Protein AF-A0A5E4E552-F1 (afdb_monomer)

Solvent-accessible surface area (backbone atoms only — not comparable to full-atom values): 4955 Å² total; per-residue (Å²): 142,78,84,69,84,78,64,73,67,66,84,78,61,85,78,68,90,56,94,59,62,53,45,68,61,48,27,47,58,27,22,66,82,44,96,50,40,72,62,36,34,56,36,31,38,62,33,21,76,74,49,58,42,71,44,70,59,62,70,73,52,45,82,79,23,57,64,40,54,68,38,54,42,98,82,73,41,69,54,41,119

pLDDT: mean 80.37, std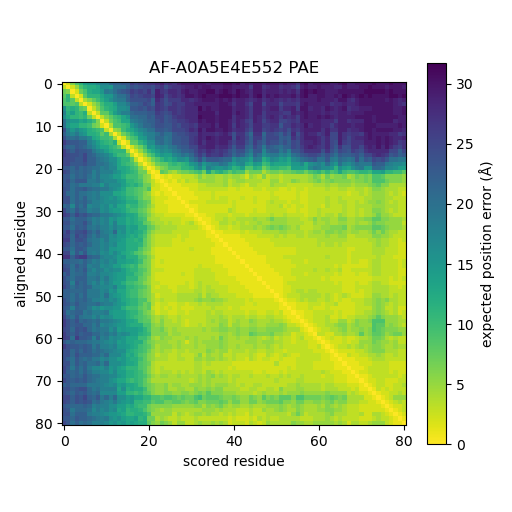 13.4, range [49.97, 91.75]

Organism: Prunus dulcis (NCBI:txid3755)

InterPro domains:
  IPR003854 Gibberellin regulated protein [PF02704] (22-81)

Mean predicted aligned error: 10.93 Å

Radius of gyration: 17.05 Å; Cα contacts (8 Å, |Δi|>4): 90; chains: 1; bounding box: 34×43×43 Å

Sequence (81 aa):
MYISLYEINICNYANDENNRADCGVACEGRCKLSSRPRLCKRACGSCCDKCSCVPPGTAGNYEACPCYASLTTRNQTRKCP

Foldseek 3Di:
DDDDPPCPVVVPDPPPVDPQPPLQVLQCQQLVPPPCSVQLSVLSSVQCVVQSDHAGHNDDRCVRGVSQQPDADPVRHRSHD

Secondary structure (DSSP, 8-state):
----GGGTTSSS----------HHHHHHHHHTT-SSHHHHHHHHHHHHHHHS---SSSS--GGG-HHHHH-B-TTSSB---

Nearest PDB structures (foldseek):
  5e5y-assembly3_C  TM=9.580E-01  e=8.921E-08  Solanum tuberosum
  8x0r-assembly1_A  TM=8.654E-01  e=3.282E-05  Cryptomeria japonica
  5e5y-assembly4_D  TM=3.269E-01  e=8.255E-07  Solanum tuberosum
  8x67-assembly1_A  TM=7.243E-01  e=4.812E-04  Prunus persica

Structure (mmCIF, N/CA/C/O backbone):
data_AF-A0A5E4E552-F1
#
_entry.id   AF-A0A5E4E552-F1
#
loop_
_atom_site.group_PDB
_atom_site.id
_atom_site.type_symbol
_atom_site.label_atom_id
_atom_site.label_alt_id
_atom_site.label_comp_id
_atom_site.label_asym_id
_atom_site.label_entity_id
_atom_site.label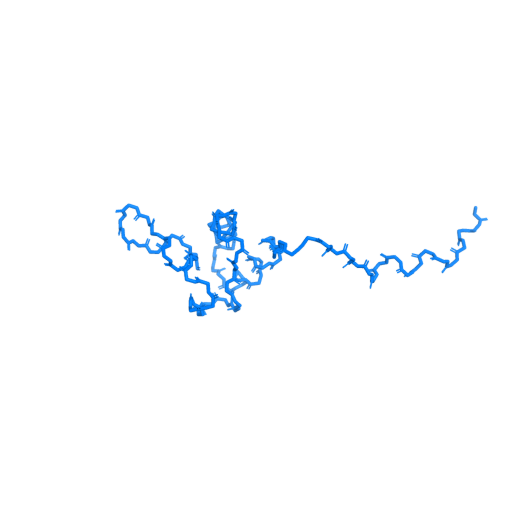_seq_id
_atom_site.pdbx_PDB_ins_code
_atom_site.Cartn_x
_atom_site.Cartn_y
_atom_site.Cartn_z
_atom_site.occupancy
_atom_site.B_iso_or_equiv
_atom_site.auth_seq_id
_atom_site.auth_comp_id
_atom_site.auth_asym_id
_atom_site.auth_atom_id
_atom_site.pdbx_PDB_model_num
ATOM 1 N N . MET A 1 1 ? 22.223 -34.069 -21.468 1.00 56.19 1 MET A N 1
ATOM 2 C CA . MET A 1 1 ? 23.322 -33.081 -21.519 1.00 56.19 1 MET A CA 1
ATOM 3 C C . MET A 1 1 ? 23.604 -32.869 -23.000 1.00 56.19 1 MET A C 1
ATOM 5 O O . MET A 1 1 ? 24.249 -33.712 -23.587 1.00 56.19 1 MET A O 1
ATOM 9 N N . TYR A 1 2 ? 22.878 -32.025 -23.727 1.00 54.28 2 TYR A N 1
ATOM 10 C CA . TYR A 1 2 ? 22.835 -30.568 -23.642 1.00 54.28 2 TYR A CA 1
ATOM 11 C C . TYR A 1 2 ? 21.394 -30.081 -23.834 1.00 54.28 2 TYR A C 1
ATOM 13 O O . TYR A 1 2 ? 20.755 -30.410 -24.830 1.00 54.28 2 TYR A O 1
ATOM 21 N N . ILE A 1 3 ? 20.879 -29.346 -22.850 1.00 64.19 3 ILE A N 1
ATOM 22 C CA . ILE A 1 3 ? 19.567 -28.701 -22.929 1.00 64.19 3 ILE A CA 1
ATOM 23 C C . ILE A 1 3 ? 19.677 -27.604 -23.995 1.00 64.19 3 ILE A C 1
ATOM 25 O O . ILE A 1 3 ? 20.565 -26.754 -23.932 1.00 64.19 3 ILE A O 1
ATOM 29 N N . SER A 1 4 ? 18.831 -27.712 -25.020 1.00 61.03 4 SER A N 1
ATOM 30 C CA . SER A 1 4 ? 18.752 -26.809 -26.168 1.00 61.03 4 SER A CA 1
ATOM 31 C C . SER A 1 4 ? 18.409 -25.391 -25.701 1.00 61.03 4 SER A C 1
ATOM 33 O O . SER A 1 4 ? 17.534 -25.209 -24.859 1.00 61.03 4 SER A O 1
ATOM 35 N N . LEU A 1 5 ? 19.080 -24.386 -26.266 1.00 61.12 5 LEU A N 1
ATOM 36 C CA . LEU A 1 5 ? 19.030 -22.948 -25.939 1.00 61.12 5 LEU A CA 1
ATOM 37 C C . LEU A 1 5 ? 17.651 -22.270 -26.133 1.00 61.12 5 LEU A C 1
ATOM 39 O O . LEU A 1 5 ? 17.562 -21.046 -26.169 1.00 61.12 5 LEU A O 1
ATOM 43 N N . TYR A 1 6 ? 16.568 -23.037 -26.247 1.00 59.16 6 TYR A N 1
ATOM 44 C CA . TYR A 1 6 ? 15.198 -22.538 -26.367 1.00 59.16 6 TYR A CA 1
ATOM 45 C C . TYR A 1 6 ? 14.532 -22.205 -25.020 1.00 59.16 6 TYR A C 1
ATOM 47 O O . TYR A 1 6 ? 13.472 -21.587 -25.011 1.00 59.16 6 TYR A O 1
ATOM 55 N N . GLU A 1 7 ? 15.152 -22.537 -23.883 1.00 56.84 7 GLU A N 1
ATOM 56 C CA . GLU A 1 7 ? 14.615 -22.196 -22.552 1.00 56.84 7 GLU A CA 1
ATOM 57 C C . GLU A 1 7 ? 15.039 -20.805 -22.037 1.00 56.84 7 GLU A C 1
ATOM 59 O O . GLU A 1 7 ? 14.496 -20.319 -21.047 1.00 56.84 7 GLU A O 1
ATOM 64 N N . ILE A 1 8 ? 15.955 -20.100 -22.719 1.00 57.34 8 ILE A N 1
ATOM 65 C CA . ILE A 1 8 ? 16.467 -18.789 -22.258 1.00 57.34 8 ILE A CA 1
ATOM 66 C C . ILE A 1 8 ? 15.424 -17.661 -22.433 1.00 57.34 8 ILE A C 1
ATOM 68 O O . ILE A 1 8 ? 15.543 -16.599 -21.827 1.00 57.34 8 ILE A O 1
ATOM 72 N N . ASN A 1 9 ? 14.347 -17.894 -23.190 1.00 55.06 9 ASN A N 1
ATOM 73 C CA . ASN A 1 9 ? 13.258 -16.923 -23.359 1.00 55.06 9 ASN A CA 1
ATOM 74 C C . ASN A 1 9 ? 12.101 -17.066 -22.350 1.00 55.06 9 ASN A C 1
ATOM 76 O O . ASN A 1 9 ? 11.142 -16.303 -22.430 1.00 55.06 9 ASN A O 1
ATOM 80 N N . ILE A 1 10 ? 12.186 -17.975 -21.368 1.00 59.75 10 ILE A N 1
ATOM 81 C CA . ILE A 1 10 ? 11.142 -18.136 -20.331 1.00 59.75 10 ILE A CA 1
ATOM 82 C C . ILE A 1 10 ? 11.400 -17.254 -19.091 1.00 59.75 10 ILE A C 1
ATOM 84 O O .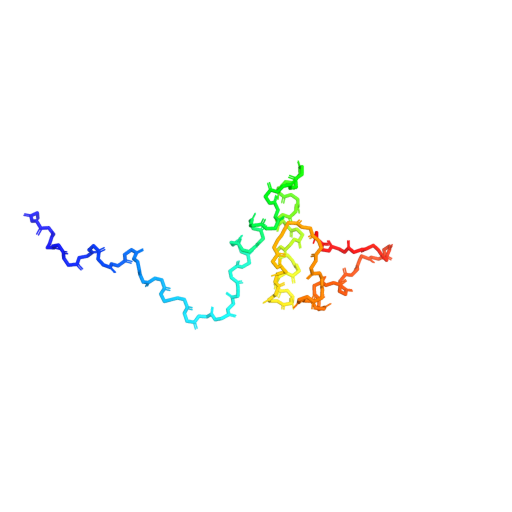 ILE A 1 10 ? 10.523 -17.091 -18.252 1.00 59.75 10 ILE A O 1
ATOM 88 N N . CYS A 1 11 ? 12.551 -16.584 -18.975 1.00 55.22 11 CYS A N 1
ATOM 89 C CA . CYS A 1 11 ? 12.796 -15.672 -17.844 1.00 55.22 11 CYS A CA 1
ATOM 90 C C . CYS A 1 11 ? 12.255 -14.245 -18.056 1.00 55.22 11 CYS A C 1
ATOM 92 O O . CYS A 1 11 ? 12.286 -13.451 -17.121 1.00 55.22 11 CYS A O 1
ATOM 94 N N . ASN A 1 12 ? 11.802 -13.893 -19.267 1.00 68.00 12 ASN A N 1
ATOM 95 C CA . ASN A 1 12 ? 11.431 -12.514 -19.633 1.00 68.00 12 ASN A CA 1
ATOM 96 C C . ASN A 1 12 ? 10.026 -12.369 -20.231 1.00 68.00 12 ASN A C 1
ATOM 98 O O . ASN A 1 12 ? 9.734 -11.379 -20.897 1.00 68.00 12 ASN A O 1
ATOM 102 N N . TYR A 1 13 ? 9.129 -13.316 -19.973 1.00 60.97 13 TYR A N 1
ATOM 103 C CA . TYR A 1 13 ? 7.713 -13.096 -20.242 1.00 60.97 13 TYR A CA 1
ATOM 104 C C . TYR A 1 13 ? 6.891 -13.669 -19.095 1.00 60.97 13 TYR A C 1
ATOM 106 O O . TYR A 1 13 ? 6.219 -14.692 -19.212 1.00 60.97 13 TYR A O 1
ATOM 114 N N . ALA A 1 14 ? 6.998 -12.992 -17.947 1.00 60.78 14 ALA A N 1
ATOM 115 C CA . ALA A 1 14 ? 5.990 -13.050 -16.903 1.00 60.78 14 ALA A CA 1
ATOM 116 C C . ALA A 1 14 ? 4.671 -12.516 -17.489 1.00 60.78 14 ALA A C 1
ATOM 118 O O . ALA A 1 14 ? 4.325 -11.348 -17.329 1.00 60.78 14 ALA A O 1
ATOM 119 N N . ASN A 1 15 ? 3.960 -13.374 -18.221 1.00 67.06 15 ASN A N 1
ATOM 120 C CA . ASN A 1 15 ? 2.517 -13.265 -18.343 1.00 67.06 15 ASN A CA 1
ATOM 121 C C . ASN A 1 15 ? 1.939 -13.551 -16.963 1.00 67.06 15 ASN A C 1
ATOM 123 O O . ASN A 1 15 ? 1.661 -14.704 -16.633 1.00 67.06 15 ASN A O 1
ATOM 127 N N . ASP A 1 16 ? 1.781 -12.508 -16.159 1.00 56.03 16 ASP A N 1
ATOM 128 C CA . ASP A 1 16 ? 0.778 -12.539 -15.109 1.00 56.03 16 ASP A CA 1
ATOM 129 C C . ASP A 1 16 ? -0.511 -11.940 -15.672 1.00 56.03 16 ASP A C 1
ATOM 131 O O . ASP A 1 16 ? -0.757 -10.737 -15.639 1.00 56.03 16 ASP A O 1
ATOM 135 N N . GLU A 1 17 ? -1.324 -12.812 -16.263 1.00 63.94 17 GLU A N 1
ATOM 136 C CA . GLU A 1 17 ? -2.675 -12.494 -16.721 1.00 63.94 17 GLU A CA 1
ATOM 137 C C . GLU A 1 17 ? -3.686 -12.459 -15.551 1.00 63.94 17 GLU A C 1
ATOM 139 O O . GLU A 1 17 ? -4.892 -12.601 -15.747 1.00 63.94 17 GLU A O 1
ATOM 144 N N . ASN A 1 18 ? -3.229 -12.234 -14.312 1.00 50.47 18 ASN A N 1
ATOM 145 C CA . ASN A 1 18 ? -4.050 -11.646 -13.264 1.00 50.47 18 ASN A CA 1
ATOM 146 C C . ASN A 1 18 ? -3.624 -10.194 -13.050 1.00 50.47 18 ASN A C 1
ATOM 148 O O . ASN A 1 18 ? -2.616 -9.902 -12.423 1.00 50.47 18 ASN A O 1
ATOM 152 N N . ASN A 1 19 ? -4.497 -9.267 -13.440 1.00 49.97 19 ASN A N 1
ATOM 153 C CA . ASN A 1 19 ? -4.493 -7.852 -13.041 1.00 49.97 19 ASN A CA 1
ATOM 154 C C . ASN A 1 19 ? -4.682 -7.643 -11.512 1.00 49.97 19 ASN A C 1
ATOM 156 O O . ASN A 1 19 ? -5.291 -6.674 -11.061 1.00 49.97 19 ASN A O 1
ATOM 160 N N . ARG A 1 20 ? -4.199 -8.566 -10.676 1.00 53.38 20 ARG A N 1
ATOM 161 C CA . ARG A 1 20 ? -3.936 -8.317 -9.267 1.00 53.38 20 ARG A CA 1
ATOM 162 C C . ARG A 1 20 ? -2.582 -7.640 -9.238 1.00 53.38 20 ARG A C 1
ATOM 164 O O . ARG A 1 20 ? -1.578 -8.288 -9.487 1.00 53.38 20 ARG A O 1
ATOM 171 N N . ALA A 1 21 ? -2.550 -6.341 -8.945 1.00 58.97 21 ALA A N 1
ATOM 172 C CA . ALA A 1 21 ? -1.291 -5.698 -8.599 1.00 58.97 21 ALA A CA 1
ATOM 173 C C . ALA A 1 21 ? -0.591 -6.590 -7.571 1.00 58.97 21 ALA A C 1
ATOM 175 O O . ALA A 1 21 ? -1.179 -6.863 -6.521 1.00 58.97 21 ALA A O 1
ATOM 176 N N . ASP A 1 22 ? 0.606 -7.081 -7.898 1.00 73.56 22 ASP A N 1
ATOM 177 C CA . ASP A 1 22 ? 1.373 -7.930 -7.000 1.00 73.56 22 ASP A CA 1
ATOM 178 C C . ASP A 1 22 ? 1.591 -7.162 -5.702 1.00 73.56 22 ASP A C 1
ATOM 180 O O . ASP A 1 22 ? 2.483 -6.315 -5.588 1.00 73.56 22 ASP A O 1
ATOM 184 N N . CYS A 1 23 ? 0.745 -7.440 -4.707 1.00 82.94 23 CYS A N 1
ATOM 185 C CA . CYS A 1 23 ? 0.769 -6.751 -3.427 1.00 82.94 23 CYS A CA 1
ATOM 186 C C . CYS A 1 23 ? 2.166 -6.853 -2.809 1.00 82.94 23 CYS A C 1
ATOM 188 O O . CYS A 1 23 ? 2.617 -5.916 -2.160 1.00 82.94 23 CYS A O 1
ATOM 190 N N . GLY A 1 24 ? 2.882 -7.955 -3.068 1.00 81.19 24 GLY A N 1
ATOM 191 C CA . GLY A 1 24 ? 4.282 -8.130 -2.695 1.00 81.19 24 GLY A CA 1
ATOM 192 C C . GLY A 1 24 ? 5.191 -7.041 -3.269 1.00 81.19 24 GLY A C 1
ATOM 193 O O . GLY A 1 24 ? 5.804 -6.298 -2.500 1.00 81.19 24 GLY A O 1
ATOM 194 N N . VAL A 1 25 ? 5.241 -6.912 -4.599 1.00 84.50 25 VAL A N 1
ATOM 195 C CA . VAL A 1 25 ? 6.121 -5.960 -5.300 1.00 84.50 25 VAL A CA 1
ATOM 196 C C . VAL A 1 25 ? 5.695 -4.515 -5.031 1.00 84.50 25 VAL A C 1
ATOM 198 O O . VAL A 1 25 ? 6.527 -3.654 -4.730 1.00 84.50 25 VAL A O 1
ATOM 201 N N . ALA A 1 26 ? 4.391 -4.240 -5.051 1.00 87.62 26 ALA A N 1
ATOM 202 C CA . ALA A 1 26 ? 3.871 -2.900 -4.822 1.00 87.62 26 ALA A CA 1
ATOM 203 C C . ALA A 1 26 ? 4.116 -2.428 -3.376 1.00 87.62 26 ALA A C 1
ATOM 205 O O . ALA A 1 26 ? 4.595 -1.311 -3.152 1.00 87.62 26 ALA A O 1
ATOM 206 N N . CYS A 1 27 ? 3.869 -3.286 -2.379 1.00 89.31 27 CYS A N 1
ATOM 207 C CA . CYS A 1 27 ? 4.178 -2.969 -0.985 1.00 89.31 27 CYS A CA 1
ATOM 208 C C . CYS A 1 27 ? 5.683 -2.903 -0.718 1.00 89.31 27 CYS A C 1
ATOM 210 O O . CYS A 1 27 ? 6.112 -2.162 0.166 1.00 89.31 27 CYS A O 1
ATOM 212 N N . GLU A 1 28 ? 6.505 -3.635 -1.467 1.00 87.75 28 GLU A N 1
ATOM 213 C CA . GLU A 1 28 ? 7.957 -3.511 -1.389 1.00 87.75 28 GLU A CA 1
ATOM 214 C C . GLU A 1 28 ? 8.444 -2.138 -1.855 1.00 87.75 28 GLU A C 1
ATOM 216 O O . GLU A 1 28 ? 9.207 -1.494 -1.129 1.00 87.75 28 GLU A O 1
ATOM 221 N N . GLY A 1 29 ? 7.931 -1.646 -2.985 1.00 88.62 29 GLY A N 1
ATOM 222 C CA . GLY A 1 29 ? 8.196 -0.287 -3.454 1.00 88.62 29 GLY A CA 1
ATOM 223 C C . GLY A 1 29 ? 7.757 0.771 -2.440 1.00 88.62 29 GLY A C 1
ATOM 224 O O . GLY A 1 29 ? 8.528 1.673 -2.110 1.00 88.62 29 GLY A O 1
ATOM 225 N N . ARG A 1 30 ? 6.558 0.616 -1.869 1.00 88.81 30 ARG A N 1
ATOM 226 C CA . ARG A 1 30 ? 5.984 1.571 -0.909 1.00 88.81 30 ARG A CA 1
ATOM 227 C C . ARG A 1 30 ? 6.755 1.634 0.405 1.00 88.81 30 ARG A C 1
ATOM 229 O O . ARG A 1 30 ? 7.016 2.705 0.945 1.00 88.81 30 ARG A O 1
ATOM 236 N N . CYS A 1 31 ? 7.172 0.475 0.901 1.00 91.12 31 CYS A N 1
ATOM 237 C CA . CYS A 1 31 ? 7.847 0.344 2.186 1.00 91.12 31 CYS A CA 1
ATOM 238 C C . CYS A 1 31 ? 9.368 0.520 2.114 1.00 91.12 31 CYS A C 1
ATOM 240 O O . CYS A 1 31 ? 10.029 0.390 3.147 1.00 91.12 31 CYS A O 1
ATOM 242 N N . LYS A 1 32 ? 9.928 0.8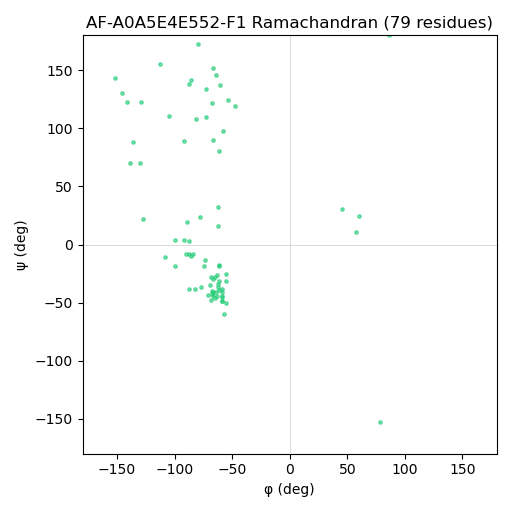34 0.938 1.00 89.38 32 LYS A N 1
ATOM 243 C CA . LYS A 1 32 ? 11.376 0.926 0.699 1.00 89.38 32 LYS A CA 1
ATOM 244 C C . LYS A 1 32 ? 12.089 1.945 1.593 1.00 89.38 32 LYS A C 1
ATOM 246 O O . LYS A 1 32 ? 13.194 1.677 2.047 1.00 89.38 32 LYS A O 1
ATOM 251 N N . LEU A 1 33 ? 11.458 3.091 1.860 1.00 88.19 33 LEU A N 1
ATOM 252 C CA . LEU A 1 33 ? 12.011 4.160 2.710 1.00 88.19 33 LEU A CA 1
ATOM 253 C C . LEU A 1 33 ? 11.458 4.146 4.142 1.00 88.19 33 LEU A C 1
ATOM 255 O O . LEU A 1 33 ? 11.767 5.026 4.942 1.00 88.19 33 LEU A O 1
ATOM 259 N N . SER A 1 34 ? 10.628 3.159 4.485 1.00 86.81 34 SER A N 1
ATOM 260 C CA . SER A 1 34 ? 10.090 3.053 5.837 1.00 86.81 34 SER A CA 1
ATOM 261 C C . SER A 1 34 ? 11.182 2.588 6.797 1.00 86.81 34 SER A C 1
ATOM 263 O O . SER A 1 34 ? 11.846 1.586 6.546 1.00 86.81 34 SER A O 1
ATOM 265 N N . SER A 1 35 ? 11.306 3.233 7.959 1.00 88.88 35 SER A N 1
ATOM 266 C CA . SER A 1 35 ? 12.221 2.792 9.024 1.00 88.88 35 SER A CA 1
ATOM 267 C C . SER A 1 35 ? 11.880 1.394 9.564 1.00 88.88 35 SER A C 1
ATOM 269 O O . SER A 1 35 ? 12.696 0.761 10.229 1.00 88.88 35 SER A O 1
ATOM 271 N N . ARG A 1 36 ? 10.655 0.903 9.313 1.00 89.94 36 ARG A N 1
ATOM 272 C CA . ARG A 1 36 ? 10.149 -0.398 9.782 1.00 89.94 36 ARG A CA 1
ATOM 273 C C . ARG A 1 36 ? 9.535 -1.181 8.613 1.00 89.94 36 ARG A C 1
ATOM 275 O O . ARG A 1 36 ? 8.319 -1.399 8.590 1.00 89.94 36 ARG A O 1
ATOM 282 N N . PRO A 1 37 ? 10.350 -1.663 7.659 1.00 88.62 37 PRO A N 1
ATOM 283 C CA . PRO A 1 37 ? 9.861 -2.226 6.401 1.00 88.62 37 PRO A CA 1
ATOM 284 C C . PRO A 1 37 ? 8.991 -3.472 6.603 1.00 88.62 37 PRO A C 1
ATOM 286 O O . PRO A 1 37 ? 7.975 -3.622 5.934 1.00 88.62 37 PRO A O 1
ATOM 289 N N . ARG A 1 38 ? 9.303 -4.334 7.584 1.00 89.62 38 ARG A N 1
ATOM 290 C CA . ARG A 1 38 ? 8.479 -5.521 7.895 1.00 89.62 38 ARG A CA 1
ATOM 291 C C . ARG A 1 38 ? 7.073 -5.159 8.383 1.00 89.62 38 ARG A C 1
ATOM 293 O O . ARG A 1 38 ? 6.102 -5.802 7.994 1.00 89.62 38 ARG A O 1
ATOM 300 N N . LEU A 1 39 ? 6.957 -4.128 9.225 1.00 91.12 39 LEU A N 1
ATOM 301 C CA . LEU A 1 39 ? 5.662 -3.673 9.737 1.00 91.12 39 LEU A CA 1
ATOM 302 C C . LEU A 1 39 ? 4.847 -3.002 8.627 1.00 91.12 39 LEU A C 1
ATOM 304 O O . LEU A 1 39 ? 3.661 -3.289 8.483 1.00 91.12 39 LEU A O 1
ATOM 308 N N . CYS A 1 40 ? 5.507 -2.165 7.824 1.00 91.62 40 CYS A N 1
ATOM 309 C CA . CYS A 1 40 ? 4.901 -1.517 6.669 1.00 91.62 40 CYS A CA 1
ATOM 310 C C . CYS A 1 40 ? 4.369 -2.552 5.665 1.00 91.62 40 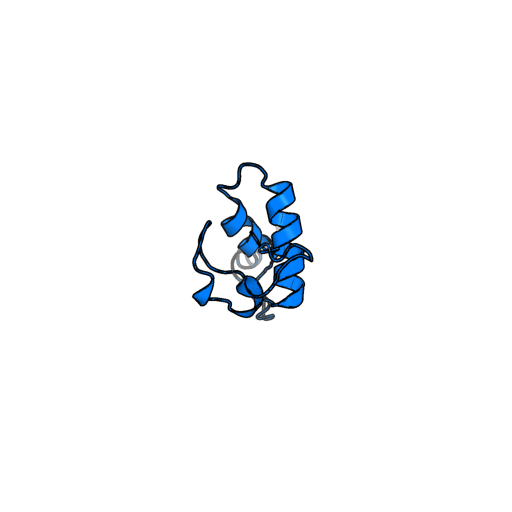CYS A C 1
ATOM 312 O O . CYS A 1 40 ? 3.195 -2.492 5.310 1.00 91.62 40 CYS A O 1
ATOM 314 N N . LYS A 1 41 ? 5.172 -3.562 5.292 1.00 90.94 41 LYS A N 1
ATOM 315 C CA . LYS A 1 41 ? 4.751 -4.633 4.371 1.00 90.94 41 LYS A CA 1
ATOM 316 C C . LYS A 1 41 ? 3.528 -5.390 4.905 1.00 90.94 41 LYS A C 1
ATOM 318 O O . LYS A 1 41 ? 2.594 -5.631 4.150 1.00 90.94 41 LYS A O 1
ATOM 323 N N . ARG A 1 42 ? 3.473 -5.684 6.214 1.00 90.69 42 ARG A N 1
ATOM 324 C CA . ARG A 1 42 ? 2.311 -6.347 6.842 1.00 90.69 42 ARG A CA 1
ATOM 325 C C . ARG A 1 42 ? 1.037 -5.499 6.767 1.00 90.69 42 ARG A C 1
ATOM 327 O O . ARG A 1 42 ? -0.034 -6.024 6.475 1.00 90.69 42 ARG A O 1
ATOM 334 N N . ALA A 1 43 ? 1.142 -4.201 7.052 1.00 91.75 43 ALA A N 1
ATOM 335 C CA . ALA A 1 43 ? 0.003 -3.288 6.984 1.00 91.75 43 ALA A CA 1
ATOM 336 C C . ALA A 1 43 ? -0.464 -3.088 5.533 1.00 91.75 43 ALA A C 1
ATOM 338 O O . ALA A 1 43 ? -1.651 -3.249 5.252 1.00 91.75 43 ALA A O 1
ATOM 339 N N . CYS A 1 44 ? 0.479 -2.826 4.624 1.00 91.06 44 CYS A N 1
ATOM 340 C CA . CYS A 1 44 ? 0.228 -2.660 3.198 1.00 91.06 44 CYS A CA 1
ATOM 341 C C . CYS A 1 44 ? -0.420 -3.905 2.583 1.00 91.06 44 CYS A C 1
ATOM 343 O O . CYS A 1 44 ? -1.429 -3.758 1.905 1.00 91.06 44 CYS A O 1
ATOM 345 N N . GLY A 1 45 ? 0.058 -5.115 2.905 1.00 90.44 45 GLY A N 1
ATOM 346 C CA . GLY A 1 45 ? -0.553 -6.370 2.455 1.00 90.44 45 GLY A CA 1
ATOM 347 C C . GLY A 1 45 ? -2.032 -6.456 2.830 1.00 90.44 45 GLY A C 1
ATOM 348 O O . GLY A 1 45 ? -2.873 -6.587 1.956 1.00 90.44 45 GLY A O 1
ATOM 349 N N . SER A 1 46 ? -2.383 -6.199 4.097 1.00 91.12 46 SER A N 1
ATOM 350 C CA . SER A 1 46 ? -3.793 -6.224 4.528 1.00 91.12 46 SER A CA 1
ATOM 351 C C . SER A 1 46 ? -4.687 -5.175 3.849 1.00 91.12 46 SER A C 1
ATOM 353 O O . SER A 1 46 ? -5.903 -5.348 3.769 1.00 91.12 46 SER A O 1
ATOM 355 N N . CYS A 1 47 ? -4.103 -4.060 3.404 1.00 91.75 47 CYS A N 1
ATOM 356 C CA . CYS A 1 47 ? -4.813 -3.021 2.664 1.00 91.75 47 CYS A CA 1
ATOM 357 C C . CYS A 1 47 ? -4.933 -3.375 1.180 1.00 91.75 47 CYS A C 1
ATOM 359 O O . CYS A 1 47 ? -5.981 -3.148 0.578 1.00 91.75 47 CYS A O 1
ATOM 361 N N . CYS A 1 48 ? -3.888 -3.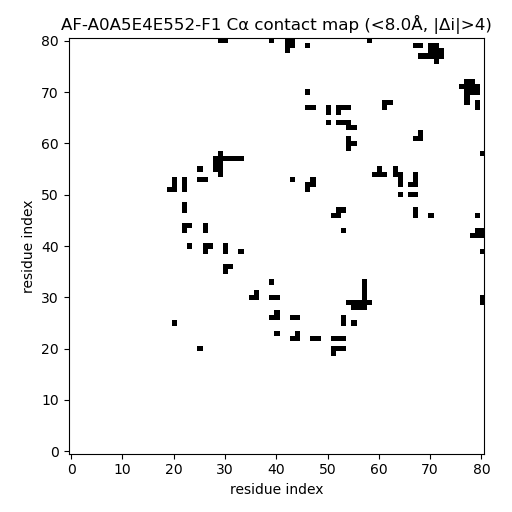975 0.616 1.00 90.31 48 CYS A N 1
ATOM 362 C CA . CYS A 1 48 ? -3.863 -4.470 -0.749 1.00 90.31 48 CYS A CA 1
ATOM 363 C C . CYS A 1 48 ? -4.808 -5.662 -0.935 1.00 90.31 48 CYS A C 1
ATOM 365 O O . CYS A 1 48 ? -5.562 -5.675 -1.894 1.00 90.31 48 CYS A O 1
ATOM 367 N N . ASP A 1 49 ? -4.901 -6.585 0.021 1.00 88.94 49 ASP A N 1
ATOM 368 C CA . ASP A 1 49 ? -5.850 -7.706 -0.042 1.00 88.94 49 ASP A CA 1
ATOM 369 C C . ASP A 1 49 ? -7.307 -7.227 -0.090 1.00 88.94 49 ASP A C 1
ATOM 371 O O . ASP A 1 49 ? -8.167 -7.865 -0.691 1.00 88.94 49 ASP A O 1
ATOM 375 N N 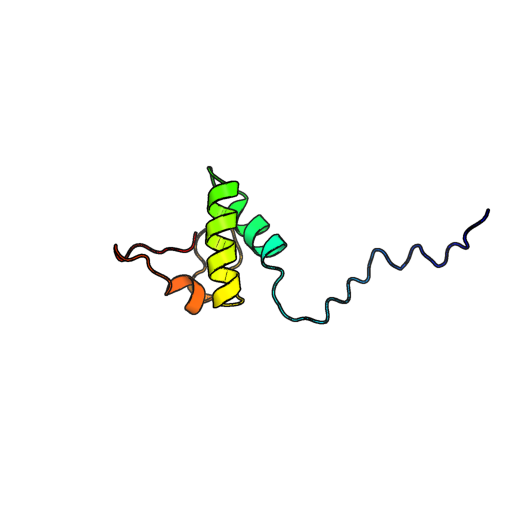. LYS A 1 50 ? -7.594 -6.082 0.542 1.00 88.12 50 LYS A N 1
ATOM 376 C CA . LYS A 1 50 ? -8.945 -5.519 0.606 1.00 88.12 50 LYS A CA 1
ATOM 377 C C . LYS A 1 50 ? -9.284 -4.628 -0.588 1.00 88.12 50 LYS A C 1
ATOM 379 O O . LYS A 1 50 ? -10.431 -4.607 -1.020 1.00 88.12 50 LYS A O 1
ATOM 384 N N . CYS A 1 51 ? -8.317 -3.847 -1.060 1.00 88.00 51 CYS A N 1
ATOM 385 C CA . CYS A 1 51 ? -8.532 -2.821 -2.081 1.00 88.00 51 CYS A CA 1
ATOM 386 C C . CYS A 1 51 ? -7.946 -3.179 -3.451 1.00 88.00 51 CYS A C 1
ATOM 388 O O . CYS A 1 51 ? -8.186 -2.446 -4.404 1.00 88.00 51 CYS A O 1
ATOM 390 N N . SER A 1 52 ? -7.129 -4.232 -3.530 1.00 86.50 52 SER A N 1
ATOM 391 C CA . SER A 1 52 ? -6.347 -4.666 -4.700 1.00 86.50 52 SER A CA 1
ATOM 392 C C . SER A 1 52 ? -5.607 -3.524 -5.408 1.00 86.50 52 SER A C 1
ATOM 394 O O . SER A 1 52 ? -5.405 -3.549 -6.615 1.00 86.50 52 SER A O 1
ATOM 396 N N . CYS A 1 53 ? -5.220 -2.500 -4.643 1.00 86.88 53 CYS A N 1
ATOM 397 C CA . CYS A 1 53 ? -4.661 -1.244 -5.130 1.00 86.88 53 CYS A CA 1
ATOM 398 C C . CYS A 1 53 ? -3.625 -0.750 -4.124 1.00 86.88 53 CYS A C 1
ATOM 400 O O . CYS A 1 53 ? -3.906 -0.675 -2.923 1.00 86.88 53 CYS A O 1
ATOM 402 N N . VAL A 1 54 ? -2.438 -0.400 -4.613 1.00 88.56 54 VAL A N 1
ATOM 403 C CA . VAL A 1 54 ? -1.351 0.176 -3.819 1.00 88.56 54 VAL A CA 1
ATOM 404 C C . VAL A 1 54 ? -0.881 1.442 -4.532 1.00 88.56 54 VAL A C 1
ATOM 406 O O . VAL A 1 54 ? -0.498 1.363 -5.699 1.00 88.56 54 VAL A O 1
ATOM 409 N N . PRO A 1 55 ? -0.904 2.610 -3.871 1.00 89.25 55 PRO A N 1
ATOM 410 C CA . PRO A 1 55 ? -0.494 3.848 -4.517 1.00 89.25 55 PRO A CA 1
ATOM 411 C C . PRO A 1 55 ? 0.985 3.837 -4.921 1.00 89.25 55 PRO A C 1
ATOM 413 O O . PRO A 1 55 ? 1.809 3.319 -4.164 1.00 89.25 55 PRO A O 1
ATOM 416 N N . PRO A 1 56 ? 1.360 4.469 -6.042 1.00 85.25 56 PRO A N 1
ATOM 417 C CA . PRO A 1 56 ? 2.759 4.591 -6.430 1.00 85.25 56 PRO A CA 1
ATOM 418 C C . PRO A 1 56 ? 3.541 5.489 -5.457 1.00 85.25 56 PRO A C 1
ATOM 420 O O . PRO A 1 56 ? 2.999 6.420 -4.853 1.00 85.25 56 PRO A O 1
ATOM 423 N N . GLY A 1 57 ? 4.844 5.235 -5.333 1.00 86.75 57 GLY A N 1
ATOM 424 C CA . GLY A 1 57 ? 5.744 5.978 -4.445 1.00 86.75 57 GLY A CA 1
ATOM 425 C C . GLY A 1 57 ? 5.775 5.452 -3.006 1.00 86.75 57 GLY A C 1
ATOM 426 O O . GLY A 1 57 ? 5.124 4.471 -2.663 1.00 86.75 57 GLY A O 1
ATOM 427 N N . THR A 1 58 ? 6.580 6.094 -2.158 1.00 86.00 58 THR A N 1
ATOM 428 C CA . THR A 1 58 ? 6.851 5.658 -0.772 1.00 86.00 58 THR A CA 1
ATOM 429 C C . THR A 1 58 ? 6.040 6.402 0.286 1.00 86.00 58 THR A C 1
ATOM 431 O O . THR A 1 58 ? 5.944 5.944 1.419 1.00 86.00 58 THR A O 1
ATOM 434 N N . ALA A 1 59 ? 5.485 7.564 -0.057 1.00 81.12 59 ALA A N 1
ATOM 435 C CA . ALA A 1 59 ? 4.661 8.384 0.824 1.00 81.12 59 ALA A CA 1
ATOM 436 C C . ALA A 1 59 ? 3.665 9.198 -0.013 1.00 81.12 59 ALA A C 1
ATOM 438 O O . ALA A 1 59 ? 4.008 9.664 -1.098 1.00 81.12 59 ALA A O 1
ATOM 439 N N . GLY A 1 60 ? 2.444 9.388 0.494 1.00 82.38 60 GLY A N 1
ATOM 440 C CA . GLY A 1 60 ? 1.412 10.155 -0.211 1.00 82.38 60 GLY A CA 1
ATOM 441 C C . GLY A 1 60 ? 0.723 9.377 -1.339 1.00 82.38 60 GLY A C 1
ATOM 442 O O . GLY A 1 60 ? 0.608 8.150 -1.283 1.00 82.38 60 GLY A O 1
ATOM 443 N N . ASN A 1 61 ? 0.218 10.106 -2.342 1.00 87.25 61 ASN A N 1
ATOM 444 C CA . ASN A 1 61 ? -0.492 9.580 -3.524 1.00 87.25 61 ASN A CA 1
ATOM 445 C C . ASN A 1 61 ? -1.766 8.781 -3.223 1.00 87.25 61 ASN A C 1
ATOM 447 O O . ASN A 1 61 ? -2.213 7.961 -4.018 1.00 87.25 61 ASN A O 1
ATOM 451 N N . TYR A 1 62 ? -2.386 9.046 -2.078 1.00 85.75 62 TYR A N 1
ATOM 452 C CA . TYR A 1 62 ? -3.617 8.384 -1.656 1.00 85.75 62 TYR A CA 1
ATOM 453 C C . TYR A 1 62 ? -4.801 8.613 -2.613 1.00 85.75 62 TYR A C 1
ATOM 455 O O . TYR A 1 62 ? -5.740 7.823 -2.603 1.00 85.75 62 TYR A O 1
ATOM 463 N N . GLU A 1 63 ? -4.740 9.639 -3.464 1.00 86.00 63 GLU A N 1
ATOM 464 C CA . GLU A 1 63 ? -5.735 9.909 -4.512 1.00 86.00 63 GLU A CA 1
ATOM 465 C C . GLU A 1 63 ? -5.774 8.821 -5.593 1.00 86.00 63 GLU A C 1
ATOM 467 O O . GLU A 1 63 ? -6.832 8.562 -6.156 1.00 86.00 63 GLU A O 1
ATOM 472 N N . ALA A 1 64 ? -4.657 8.121 -5.829 1.00 87.44 64 ALA A N 1
ATOM 473 C CA . ALA A 1 64 ? -4.606 7.020 -6.790 1.00 87.44 64 ALA A CA 1
ATOM 474 C C . ALA A 1 64 ? -5.456 5.814 -6.348 1.00 87.44 64 ALA A C 1
ATOM 476 O O . ALA A 1 64 ? -5.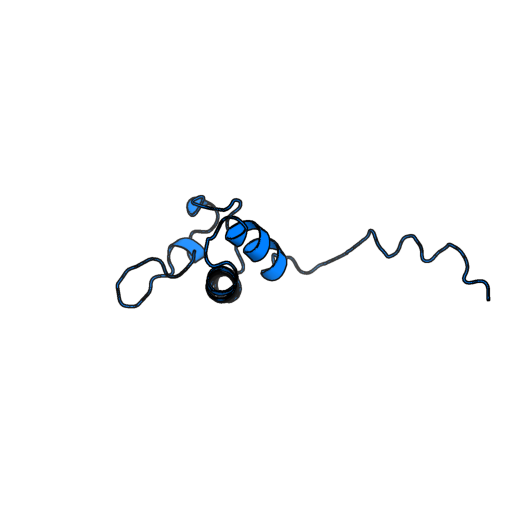980 5.085 -7.185 1.00 87.44 64 ALA A O 1
ATOM 477 N N . CYS A 1 65 ? -5.602 5.605 -5.034 1.00 88.00 65 CYS A N 1
ATOM 478 C CA . CYS A 1 65 ? -6.373 4.501 -4.464 1.00 88.00 65 CYS A CA 1
ATOM 479 C C . CYS A 1 65 ? -7.238 5.006 -3.290 1.00 88.00 65 CYS A C 1
ATOM 481 O O . CYS A 1 65 ? -6.824 4.891 -2.128 1.00 88.00 65 CYS A O 1
ATOM 483 N N . PRO A 1 66 ? -8.470 5.492 -3.538 1.00 89.62 66 PRO A N 1
ATOM 484 C CA . PRO A 1 66 ? -9.342 6.000 -2.477 1.00 89.62 66 PRO A CA 1
ATOM 485 C C . PRO A 1 66 ? -9.716 4.919 -1.450 1.00 89.62 66 PRO A C 1
ATOM 487 O O . PRO A 1 66 ? -9.783 5.204 -0.255 1.00 89.62 66 PRO A O 1
ATOM 490 N N . CYS A 1 67 ? -9.866 3.655 -1.873 1.00 90.00 67 CYS A N 1
ATOM 491 C CA . CYS A 1 67 ? -10.093 2.537 -0.948 1.00 90.00 67 CYS A CA 1
ATOM 492 C C . CYS A 1 67 ? -8.940 2.408 0.058 1.00 90.00 67 CYS A C 1
ATOM 494 O O . CYS A 1 67 ? -9.178 2.375 1.264 1.00 90.00 67 CYS A O 1
ATOM 496 N N . TYR A 1 68 ? -7.693 2.431 -0.420 1.00 89.38 68 TYR A N 1
ATOM 497 C CA . TYR A 1 68 ? -6.496 2.335 0.419 1.00 89.38 68 TYR A CA 1
ATOM 498 C C . TYR A 1 68 ? -6.409 3.507 1.415 1.00 89.38 68 TYR A C 1
ATOM 500 O O . TYR A 1 68 ? -6.064 3.316 2.580 1.00 89.38 68 TYR A O 1
ATOM 508 N N . ALA A 1 69 ? -6.785 4.714 0.978 1.00 90.00 69 ALA A N 1
ATOM 509 C CA . ALA A 1 69 ? -6.814 5.921 1.803 1.00 90.00 69 ALA A CA 1
ATOM 510 C C . ALA A 1 69 ? -7.911 5.909 2.883 1.00 90.00 69 ALA A C 1
ATOM 512 O O . ALA A 1 69 ? -7.718 6.454 3.971 1.00 90.00 69 ALA A O 1
ATOM 513 N N . SER A 1 70 ? -9.061 5.301 2.572 1.00 89.94 70 SER A N 1
ATOM 514 C CA . SER A 1 70 ? -10.250 5.280 3.436 1.00 89.94 70 SER A CA 1
ATOM 515 C C . SER A 1 70 ? -10.120 4.345 4.643 1.00 89.94 70 SER A C 1
ATOM 517 O O . SER A 1 70 ? -10.866 4.465 5.615 1.00 89.94 70 SER A O 1
ATOM 519 N N . LEU A 1 71 ? -9.174 3.404 4.602 1.00 89.12 71 LEU A N 1
ATOM 520 C CA . LEU A 1 71 ? -8.987 2.425 5.663 1.00 89.12 71 LEU A CA 1
ATOM 52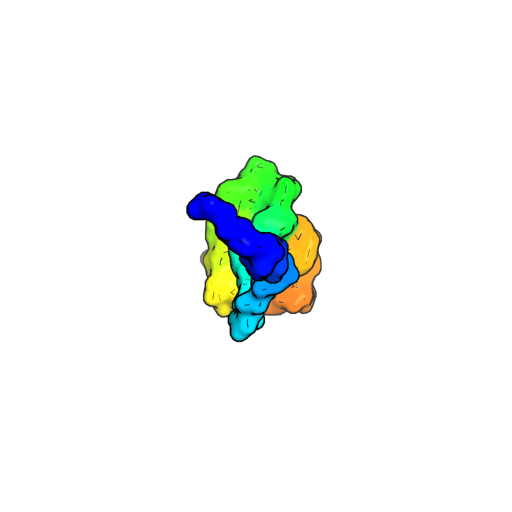1 C C . LEU A 1 71 ? -8.377 3.074 6.906 1.00 89.12 71 LEU A C 1
ATOM 523 O O . LEU A 1 71 ? -7.189 3.401 6.966 1.00 89.12 71 LEU A O 1
ATOM 527 N N . THR A 1 72 ? -9.197 3.185 7.943 1.00 90.56 72 THR A N 1
ATOM 528 C CA . THR A 1 72 ? -8.812 3.707 9.251 1.00 90.56 72 THR A CA 1
ATOM 529 C C . THR A 1 72 ? -8.845 2.615 10.317 1.00 90.56 72 THR A C 1
ATOM 531 O O . THR A 1 72 ? -9.498 1.576 10.198 1.00 90.56 72 THR A O 1
ATOM 534 N N . THR A 1 73 ? -8.057 2.817 11.366 1.00 89.06 73 THR A N 1
ATOM 535 C CA . THR A 1 73 ? -8.138 2.029 12.598 1.00 89.06 73 THR A CA 1
ATOM 536 C C . THR A 1 73 ? -9.305 2.528 13.458 1.00 89.06 73 THR A C 1
ATOM 538 O O . THR A 1 73 ? -9.880 3.580 13.183 1.00 89.06 73 THR A O 1
ATOM 541 N N . ARG A 1 74 ? -9.631 1.824 14.552 1.00 90.06 74 ARG A N 1
ATOM 542 C CA . ARG A 1 74 ? -10.642 2.294 15.524 1.00 90.06 74 ARG A CA 1
ATOM 543 C C . ARG A 1 74 ? -10.345 3.695 16.078 1.00 90.06 74 ARG A C 1
ATOM 545 O O . ARG A 1 74 ? -11.273 4.405 16.437 1.00 90.06 74 ARG A O 1
ATOM 552 N N . ASN A 1 75 ? -9.078 4.107 16.077 1.00 91.38 75 ASN A N 1
ATOM 553 C CA . ASN A 1 75 ? -8.633 5.417 16.552 1.00 91.38 75 ASN A CA 1
ATOM 554 C C . ASN A 1 75 ? -8.653 6.491 15.447 1.00 91.38 75 ASN A C 1
ATOM 556 O O . ASN A 1 75 ? -7.917 7.468 15.540 1.00 91.38 75 ASN A O 1
ATOM 560 N N . GLN A 1 76 ? -9.400 6.282 14.355 1.00 87.75 76 GLN A N 1
ATOM 561 C CA . GLN A 1 76 ? -9.519 7.206 13.211 1.00 87.75 76 GLN A CA 1
ATOM 562 C C . GLN A 1 76 ? -8.187 7.557 12.518 1.00 87.75 76 GLN A C 1
ATOM 564 O O . GLN A 1 76 ? -8.122 8.425 11.654 1.00 87.75 76 GLN A O 1
ATOM 569 N N . THR A 1 77 ? -7.108 6.847 12.847 1.00 87.31 77 THR A N 1
ATOM 570 C CA . THR A 1 77 ? -5.809 6.993 12.187 1.00 87.31 77 THR A CA 1
ATOM 571 C C . THR A 1 77 ? -5.778 6.117 10.945 1.00 87.31 77 THR A C 1
ATOM 573 O O . THR A 1 77 ? -6.281 4.988 10.986 1.00 87.31 77 THR A O 1
ATOM 576 N N . ARG A 1 78 ? -5.160 6.598 9.859 1.00 87.38 78 ARG A N 1
ATOM 577 C CA . ARG A 1 78 ? -4.946 5.801 8.642 1.00 87.38 78 ARG A CA 1
ATOM 578 C C . ARG A 1 78 ? -4.240 4.492 8.997 1.00 87.38 78 ARG A C 1
ATOM 580 O O . ARG A 1 78 ? -3.196 4.496 9.644 1.00 87.38 78 ARG A O 1
ATOM 587 N N . LYS A 1 79 ? -4.855 3.371 8.619 1.00 86.81 79 LYS A N 1
ATOM 588 C CA . LYS A 1 79 ? -4.331 2.026 8.883 1.00 86.81 79 LYS A CA 1
ATOM 589 C C . LYS A 1 79 ? -3.199 1.679 7.920 1.00 86.81 79 LYS A C 1
ATOM 591 O O . LYS A 1 79 ? -2.264 0.977 8.299 1.00 86.81 79 LYS A O 1
ATOM 596 N N . CYS A 1 80 ? -3.327 2.120 6.677 1.00 87.94 80 CYS A N 1
ATOM 597 C CA . CYS A 1 80 ? -2.408 1.775 5.612 1.00 87.94 80 CYS A CA 1
ATOM 598 C C . CYS A 1 80 ? -1.228 2.761 5.580 1.00 87.94 80 CYS A C 1
ATOM 600 O O . CYS A 1 80 ? -1.468 3.955 5.782 1.00 87.94 80 CYS A O 1
ATOM 602 N N . PRO A 1 81 ? 0.015 2.273 5.377 1.00 84.06 81 PRO A N 1
ATOM 603 C CA . PRO A 1 81 ? 1.210 3.118 5.320 1.00 84.06 81 PRO A CA 1
ATOM 604 C C . PRO A 1 81 ? 1.173 4.083 4.141 1.00 84.06 81 PRO A C 1
ATOM 606 O O . PRO A 1 81 ? 0.360 3.832 3.224 1.00 84.06 81 PRO A O 1
#